Protein 7T26 (pdb70)

Structure (mmCIF, N/CA/C/O backbone):
data_7T26
#
_entry.id   7T26
#
_cell.length_a   43.845
_cell.length_b   43.845
_cell.length_c   154.150
_cell.angle_alpha   90.000
_cell.angle_beta   90.000
_cell.angle_gamma   90.000
#
_symmetry.space_group_name_H-M   'P 41 21 2'
#
loop_
_entity.id
_entity.type
_entity.pdbx_description
1 polymer Acb1
2 water water
#
loop_
_atom_site.group_PDB
_atom_site.id
_atom_site.type_symbol
_atom_site.label_atom_id
_atom_site.label_alt_id
_atom_site.label_comp_id
_atom_site.label_asym_id
_atom_site.label_entity_id
_atom_site.label_seq_id
_atom_site.pdbx_PDB_ins_code
_atom_site.Cartn_x
_atom_site.Cartn_y
_atom_site.Cartn_z
_atom_site.occupancy
_atom_site.B_iso_or_equiv
_atom_site.auth_seq_id
_atom_site.auth_com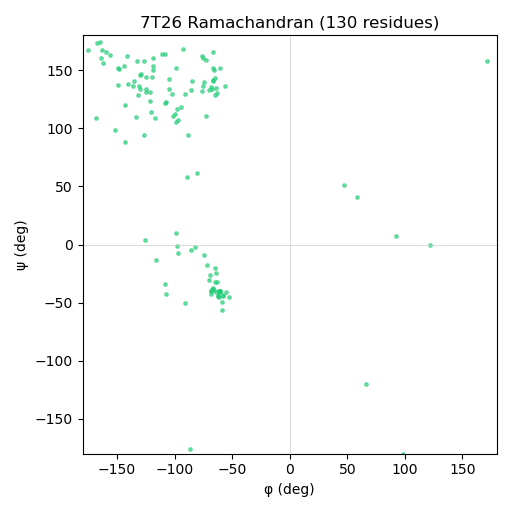p_id
_atom_site.auth_asym_id
_atom_site.auth_atom_id
_atom_site.pdbx_PDB_model_num
ATOM 1 N N . SER A 1 1 ? -8.75581 -19.02267 18.53904 1.000 53.33609 1 SER A N 1
ATOM 2 C CA . SER A 1 1 ? -9.26517 -19.83317 17.43845 1.000 48.45959 1 SER A CA 1
ATOM 3 C C . SER A 1 1 ? -8.06388 -20.44665 16.67582 1.000 33.49121 1 SER A C 1
ATOM 4 O O . SER A 1 1 ? -6.99527 -20.65015 17.22323 1.000 32.16598 1 SER A O 1
ATOM 7 N N . GLY A 1 2 ? -8.36909 -20.74169 15.39887 1.000 31.78213 2 GLY A N 1
ATOM 8 C CA . GLY A 1 2 ? -7.26306 -21.16179 14.55195 1.000 20.19116 2 GLY A CA 1
ATOM 9 C C . GLY A 1 2 ? -6.54530 -20.00015 13.91995 1.000 16.33002 2 GLY A C 1
ATOM 10 O O . GLY A 1 2 ? -6.84388 -18.81785 14.16652 1.000 17.47008 2 GLY A O 1
ATOM 14 N N . LEU A 1 3 ? -5.57358 -20.34461 13.06770 1.000 14.57124 3 LEU A N 1
ATOM 15 C CA . LEU A 1 3 ? -4.75037 -19.39034 12.34390 1.000 13.62378 3 LEU A CA 1
ATOM 16 C C . LEU A 1 3 ? -4.83347 -19.67984 10.86407 1.000 12.15056 3 LEU A C 1
ATOM 17 O O . LEU A 1 3 ? -4.66166 -20.82758 10.45220 1.000 12.95645 3 LEU A O 1
ATOM 33 N N . TYR A 1 4 ? -5.07994 -18.63693 10.09005 1.000 12.82152 4 TYR A N 1
ATOM 34 C CA . TYR A 1 4 ? -5.06528 -18.69331 8.63931 1.000 11.93444 4 TYR A CA 1
ATOM 35 C C . TYR A 1 4 ? -4.03387 -17.68085 8.13199 1.000 11.23131 4 TYR A C 1
ATOM 36 O O . TYR A 1 4 ? -4.02292 -16.51078 8.55799 1.000 12.76793 4 TYR A O 1
ATOM 54 N N . VAL A 1 5 ? -3.15437 -18.11464 7.23183 1.000 11.26370 5 VAL A N 1
ATOM 55 C CA . VAL A 1 5 ? -2.20822 -17.22379 6.57088 1.000 10.84288 5 VAL A CA 1
ATOM 56 C C . VAL A 1 5 ? -2.28953 -17.50276 5.09839 1.000 11.04656 5 VAL A C 1
ATOM 57 O O . VAL A 1 5 ? -2.26236 -18.66735 4.69014 1.000 11.27138 5 VAL A O 1
ATOM 70 N N . ALA A 1 6 ? -2.31675 -16.43694 4.31101 1.000 11.28434 6 ALA A N 1
ATOM 71 C CA . ALA A 1 6 ? -2.24684 -16.55607 2.86988 1.000 11.91841 6 ALA A CA 1
ATOM 72 C C . ALA A 1 6 ? -1.40006 -15.43708 2.27467 1.000 11.23600 6 ALA A C 1
ATOM 73 O O . ALA A 1 6 ? -1.16097 -14.39579 2.88636 1.000 12.80760 6 ALA A O 1
ATOM 80 N N . ALA A 1 7 ? -0.97591 -15.65996 1.04157 1.000 12.28751 7 ALA A N 1
ATOM 81 C CA . ALA A 1 7 ? -0.27017 -14.65844 0.27227 1.000 13.40821 7 ALA A CA 1
ATOM 82 C C . ALA A 1 7 ? -1.22006 -14.07900 -0.76758 1.000 12.00254 7 ALA A C 1
ATOM 83 O O . ALA A 1 7 ? -2.02464 -14.81745 -1.35350 1.000 12.43578 7 ALA A O 1
ATOM 90 N N . LYS A 1 8 ? -1.07392 -12.76601 -0.98688 1.000 12.42702 8 LYS A N 1
ATOM 91 C CA . LYS A 1 8 ? -1.70350 -12.01937 -2.06401 1.000 12.34156 8 LYS A CA 1
ATOM 92 C C . LYS A 1 8 ? -0.65111 -11.57149 -3.06155 1.000 12.54123 8 LYS A C 1
ATOM 93 O O . LYS A 1 8 ? 0.55429 -11.54788 -2.75201 1.000 13.52587 8 LYS A O 1
ATOM 112 N N . PHE A 1 9 ? -1.12541 -11.18458 -4.25107 1.000 12.65202 9 PHE A N 1
ATOM 113 C CA . PHE A 1 9 ? -0.25109 -11.04473 -5.40022 1.000 13.36817 9 PHE A CA 1
ATOM 114 C C . PHE A 1 9 ? -0.19672 -9.62124 -5.95905 1.000 13.62981 9 PHE A C 1
ATOM 115 O O . PHE A 1 9 ? -1.07206 -8.77755 -5.71089 1.000 14.01279 9 PHE A O 1
ATOM 132 N N . SER A 1 10 ? 0.86899 -9.36556 -6.71768 1.000 14.01151 10 SER A N 1
ATOM 133 C CA . SER A 1 10 ? 1.03782 -8.07957 -7.38730 1.000 14.48212 10 SER A CA 1
ATOM 134 C C . SER A 1 10 ? -0.02746 -7.90403 -8.47107 1.000 14.16231 10 SER A C 1
ATOM 135 O O . SER A 1 10 ? -0.67944 -8.85648 -8.91986 1.000 14.05665 10 SER A O 1
ATOM 143 N N . GLU A 1 11 ? -0.16412 -6.65845 -8.93277 1.000 14.78021 11 GLU A N 1
ATOM 144 C CA . GLU A 1 11 ? -1.15621 -6.34585 -9.95999 1.000 15.51346 11 GLU A CA 1
ATOM 145 C C . GLU A 1 11 ? -0.87569 -7.12028 -11.23453 1.000 15.48021 11 GLU A C 1
ATOM 146 O O . GLU A 1 11 ? -1.80463 -7.63576 -11.86659 1.000 15.22079 11 GLU A O 1
ATOM 158 N N . SER A 1 12 ? 0.40024 -7.24916 -11.61812 1.000 15.86715 12 SER A N 1
ATOM 159 C CA A SER A 1 12 ? 0.70898 -8.00544 -12.83111 0.605 16.66989 12 SER A CA 1
ATOM 160 C CA B SER A 1 12 ? 0.70560 -8.00659 -12.82910 0.395 16.92302 12 SER A CA 1
ATOM 161 C C . SER A 1 12 ? 0.37217 -9.48693 -12.66541 1.000 15.36515 12 SER A C 1
ATOM 162 O O . SER A 1 12 ? -0.12277 -10.12633 -13.60330 1.000 15.21820 12 SER A O 1
ATOM 175 N N . THR A 1 13 ? 0.63835 -10.06281 -11.50134 1.000 13.83788 13 THR A N 1
ATOM 176 C CA . THR A 1 13 ? 0.24224 -11.45556 -11.28651 1.000 13.48659 13 THR A CA 1
ATOM 177 C C . THR A 1 13 ? -1.28067 -11.63563 -11.36157 1.000 13.35100 13 THR A C 1
ATOM 178 O O . THR A 1 13 ? -1.76959 -12.59702 -11.96830 1.000 13.03185 13 THR A O 1
ATOM 189 N N . LEU A 1 14 ? -2.04468 -10.74140 -10.72424 1.000 12.98865 14 LEU A N 1
ATOM 190 C CA . LEU A 1 14 ? -3.50016 -10.83994 -10.76774 1.000 12.76625 14 LEU A CA 1
ATOM 191 C C . LEU A 1 14 ? -4.01454 -10.72640 -12.19704 1.000 12.41905 14 LEU A C 1
ATOM 192 O O . LEU A 1 14 ? -4.95790 -11.43826 -12.57386 1.000 13.17942 14 LEU A O 1
ATOM 208 N N . ASP A 1 15 ? -3.43308 -9.81112 -12.97891 1.000 14.18556 15 ASP A N 1
ATOM 209 C CA . ASP A 1 15 ? -3.83530 -9.70484 -14.36502 1.000 14.60469 15 ASP A CA 1
ATOM 210 C C . ASP A 1 15 ? -3.63462 -11.04769 -15.08942 1.000 14.65861 15 ASP A C 1
ATOM 211 O O . ASP A 1 15 ? -4.51354 -11.49363 -15.84387 1.000 15.29137 15 ASP A O 1
ATOM 220 N N . ALA A 1 16 ? -2.48823 -11.72907 -14.85469 1.000 13.85889 16 ALA A N 1
ATOM 221 C CA . ALA A 1 16 ? -2.20939 -13.00903 -15.51421 1.000 14.37097 16 ALA A CA 1
ATOM 222 C C . ALA A 1 16 ? -3.15300 -14.11848 -15.05187 1.000 14.88377 16 ALA A C 1
ATOM 223 O O . ALA A 1 16 ? -3.57536 -14.95935 -15.85074 1.000 14.53116 16 ALA A O 1
ATOM 230 N N . LEU A 1 17 ? -3.49296 -14.13878 -13.76902 1.000 13.50540 17 LEU A N 1
ATOM 231 C CA . LEU A 1 17 ? -4.43393 -15.15066 -13.28501 1.000 13.01731 17 LEU A CA 1
ATOM 232 C C . LEU A 1 17 ? -5.85252 -14.95150 -13.82017 1.000 12.44793 17 LEU A C 1
ATOM 233 O O . LEU A 1 17 ? -6.52677 -15.93781 -14.19413 1.000 13.07032 17 LEU A O 1
ATOM 249 N N . GLU A 1 18 ? -6.31299 -13.69461 -13.90284 1.000 13.43998 18 GLU A N 1
ATOM 250 C CA . GLU A 1 18 ? -7.63520 -13.41567 -14.47363 1.000 13.61087 18 GLU A CA 1
ATOM 251 C C . GLU A 1 18 ? -7.67486 -13.74389 -15.95380 1.000 14.30507 18 GLU A C 1
ATOM 252 O O . GLU A 1 18 ? -8.70379 -14.19478 -16.46551 1.000 14.88826 18 GLU A O 1
ATOM 264 N N . GLU A 1 19 ? -6.58070 -13.48159 -16.65933 1.000 14.11357 19 GLU A N 1
ATOM 265 C CA . GLU A 1 19 ? -6.49978 -13.88758 -18.05521 1.000 14.68867 19 GLU A CA 1
ATOM 266 C C . GLU A 1 19 ? -6.62849 -15.40479 -18.20882 1.000 14.99350 19 GLU A C 1
ATOM 267 O O . GLU A 1 19 ? -7.31425 -15.89682 -19.11935 1.000 15.84486 19 GLU A O 1
ATOM 279 N N . LEU A 1 20 ? -6.00939 -16.16006 -17.29738 1.000 14.67882 20 LEU A N 1
ATOM 280 C CA . LEU A 1 20 ? -6.13530 -17.62351 -17.32613 1.000 15.50351 20 LEU A CA 1
ATOM 281 C C . LEU A 1 20 ? -7.59095 -18.05588 -17.11314 1.000 14.23648 20 LEU A C 1
ATOM 282 O O . LEU A 1 20 ? -8.13387 -18.89042 -17.85661 1.000 15.38992 20 LEU A O 1
ATOM 298 N N . GLN A 1 21 ? -8.26957 -17.44009 -16.14035 1.000 13.38049 21 GLN A N 1
ATOM 299 C CA . GLN A 1 21 ? -9.67662 -17.75152 -15.89873 1.000 14.44166 21 GLN A CA 1
ATOM 300 C C . GLN A 1 21 ? -10.55711 -17.43190 -17.10786 1.000 14.09898 21 GLN A C 1
ATOM 301 O O . GLN A 1 21 ? -11.44634 -18.22023 -17.46457 1.000 15.87523 21 GLN A O 1
ATOM 315 N N . ARG A 1 22 ? -10.35103 -16.25055 -17.71953 1.000 14.62640 22 ARG A N 1
ATOM 316 C CA . ARG A 1 22 ? -11.19053 -15.83578 -18.84689 1.000 16.06738 22 ARG A CA 1
ATOM 317 C C . ARG A 1 22 ? -10.91757 -16.71130 -20.05487 1.000 15.65562 22 ARG A C 1
ATOM 318 O O . ARG A 1 22 ? -11.84614 -17.15464 -20.73889 1.000 17.17751 22 ARG A O 1
ATOM 339 N N . SER A 1 23 ? -9.64367 -17.00016 -20.30241 1.000 16.67827 23 SER A N 1
ATOM 340 C CA . SER A 1 23 ? -9.26330 -17.73149 -21.49833 1.000 18.47210 23 SER A CA 1
ATOM 341 C C . SER A 1 23 ? -9.71877 -19.17772 -21.43245 1.000 18.21903 23 SER A C 1
ATOM 342 O O . SER A 1 23 ? -10.06779 -19.75229 -22.47020 1.000 20.96823 23 SER A O 1
ATOM 350 N N . LEU A 1 24 ? -9.80100 -19.76198 -20.23020 1.000 18.04843 24 LEU A N 1
ATOM 351 C CA . LEU A 1 24 ? -10.34155 -21.10536 -20.05023 1.000 18.58953 24 LEU A CA 1
ATOM 352 C C . LEU A 1 24 ? -11.86673 -21.13017 -19.89525 1.000 18.11104 24 LEU A C 1
ATOM 353 O O . LEU A 1 24 ? -12.45249 -22.20795 -19.82696 1.000 21.06771 24 LEU A O 1
ATOM 369 N N . LYS A 1 25 ?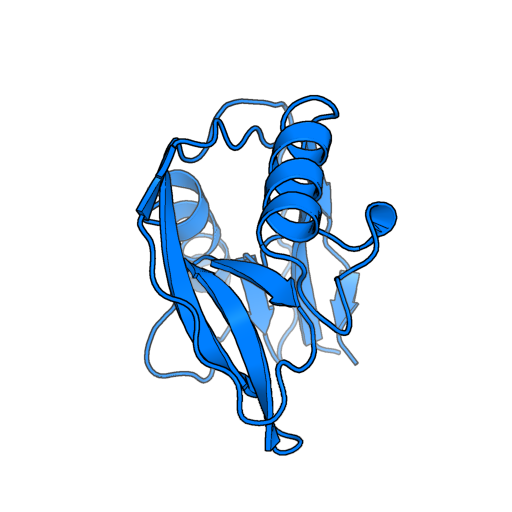 -12.52330 -19.97850 -19.83580 1.000 17.04248 25 LYS A N 1
ATOM 370 C CA . LYS A 1 25 ? -13.98855 -19.90488 -19.72403 1.000 18.74651 25 LYS A CA 1
ATOM 371 C C . LYS A 1 25 ? -14.49000 -20.62031 -18.47491 1.000 17.72378 25 LYS A C 1
ATOM 372 O O . LYS A 1 25 ? -15.51922 -21.29871 -18.49338 1.000 19.57833 25 LYS A O 1
ATOM 391 N N . LEU A 1 26 ? -13.78055 -20.44839 -17.38260 1.000 16.47270 26 LEU A N 1
ATOM 392 C CA . LEU A 1 26 ? -14.12016 -21.19695 -16.18943 1.000 16.27934 26 LEU A CA 1
ATOM 393 C C . LEU A 1 26 ? -15.46514 -20.74453 -15.62788 1.000 15.48057 26 LEU A C 1
ATOM 394 O O . LEU A 1 26 ? -15.70724 -19.52537 -15.46779 1.000 17.19662 26 LEU A O 1
ATOM 410 N N . PRO A 1 27 ? -16.34576 -21.67451 -15.26708 1.000 16.09084 27 PRO A N 1
ATOM 411 C CA . PRO A 1 27 ? -17.52352 -21.29288 -14.48846 1.000 17.70512 27 PRO A CA 1
ATOM 412 C C . PRO A 1 27 ? -17.09516 -20.97496 -13.06572 1.000 14.90718 27 PRO A C 1
ATOM 413 O O . PRO A 1 27 ? -16.02233 -21.38992 -12.59440 1.000 14.63433 27 PRO A O 1
ATOM 424 N N . ASN A 1 28 ? -17.93921 -20.20858 -12.38411 1.000 15.10678 28 ASN A N 1
ATOM 425 C CA . ASN A 1 28 ? -17.72301 -19.84693 -10.99081 1.000 14.81217 28 ASN A CA 1
ATOM 426 C C . ASN A 1 28 ? -16.29251 -19.37125 -10.72218 1.000 13.44904 28 ASN A C 1
ATOM 427 O O . ASN A 1 28 ? -15.63499 -19.83220 -9.77938 1.000 13.74298 28 ASN A O 1
ATOM 438 N N . PRO A 1 29 ? -15.78061 -18.41561 -11.51025 1.000 13.12394 29 PRO A N 1
ATOM 439 C CA . PRO A 1 29 ? -14.40207 -17.94546 -11.28429 1.000 13.58275 29 PRO A CA 1
ATOM 440 C C . PRO A 1 29 ? -14.25159 -17.24546 -9.93933 1.000 13.13305 29 PRO A C 1
ATOM 441 O O . PRO A 1 29 ? -15.13679 -16.49779 -9.52491 1.000 14.48023 29 PRO A O 1
ATOM 452 N N . VAL A 1 30 ? -13.09779 -17.44773 -9.29757 1.000 12.12177 30 VAL A N 1
ATOM 453 C CA . VAL A 1 30 ? -12.75797 -16.69512 -8.07976 1.000 12.23363 30 VAL A CA 1
ATOM 454 C C . VAL A 1 30 ? -12.60696 -15.20373 -8.42129 1.000 11.44252 30 VAL A C 1
ATOM 455 O O . VAL A 1 30 ? -11.84213 -14.84138 -9.33838 1.000 12.12613 30 VAL A O 1
ATOM 468 N N . PRO A 1 31 ? -13.27900 -14.29596 -7.70496 1.000 11.92744 31 PRO A N 1
ATOM 469 C CA . PRO A 1 31 ? -13.11188 -12.85421 -7.95309 1.000 13.25521 31 PRO A CA 1
ATOM 470 C C . PRO A 1 31 ? -11.67098 -12.37296 -7.73902 1.000 11.70555 31 PRO A C 1
ATOM 471 O O . PRO A 1 31 ? -10.91680 -12.91825 -6.92761 1.000 12.17974 31 PRO A O 1
ATOM 482 N N . ARG A 1 32 ? -11.30116 -11.30202 -8.46063 1.000 12.75338 32 ARG A N 1
ATOM 483 C CA . ARG A 1 32 ? -9.92658 -10.79007 -8.39099 1.000 12.17214 32 ARG A CA 1
ATOM 484 C C . ARG A 1 32 ? -9.45804 -10.52973 -6.95504 1.000 12.00835 32 ARG A C 1
ATOM 485 O O . ARG A 1 32 ? -8.33719 -10.91491 -6.57875 1.000 12.72191 32 ARG A O 1
ATOM 506 N N . ASP A 1 33 ? -10.31081 -9.89714 -6.14619 1.000 12.60915 33 ASP A N 1
ATOM 507 C CA . ASP A 1 33 ? -9.92624 -9.55931 -4.79388 1.000 13.71999 33 ASP A CA 1
ATOM 508 C C . ASP A 1 33 ? -9.68580 -10.78735 -3.94047 1.000 14.01374 33 ASP A C 1
ATOM 509 O O . ASP A 1 33 ? -9.06881 -10.65901 -2.89562 1.000 17.66356 33 ASP A O 1
ATOM 518 N N . LYS A 1 34 ? -10.21750 -11.94402 -4.33670 1.000 12.85877 34 LYS A N 1
ATOM 519 C CA . LYS A 1 34 ? -10.15137 -13.18473 -3.57274 1.000 12.80608 34 LYS A CA 1
ATOM 520 C C . LYS A 1 34 ? -9.04134 -14.14024 -3.98912 1.000 12.16086 34 LYS A C 1
ATOM 521 O O . LYS A 1 34 ? -8.81059 -15.13809 -3.30961 1.000 13.11943 34 LYS A O 1
ATOM 540 N N . LEU A 1 35 ? -8.32725 -13.87828 -5.07670 1.000 11.84170 35 LEU A N 1
ATOM 541 C CA . LEU A 1 35 ? -7.23658 -14.75978 -5.47041 1.000 11.48913 35 LEU A CA 1
ATOM 542 C C . LEU A 1 35 ? -6.12783 -14.75079 -4.42998 1.000 10.67644 35 LEU A C 1
ATOM 543 O O . LEU A 1 35 ? -5.69749 -13.68148 -3.97749 1.000 11.93607 35 LEU A O 1
ATOM 559 N N . HIS A 1 36 ? -5.62212 -15.93417 -4.07868 1.000 11.25452 36 HIS A N 1
ATOM 560 C CA . HIS A 1 36 ? -4.63749 -16.02815 -2.99164 1.000 10.81352 36 HIS A CA 1
ATOM 561 C C . HIS A 1 36 ? -4.00171 -17.41387 -3.00159 1.000 11.32294 36 HIS A C 1
ATOM 562 O O . HIS A 1 36 ? -4.46377 -18.30978 -3.72357 1.000 11.84895 36 HIS A O 1
ATOM 576 N N . THR A 1 37 ? -2.97444 -17.61016 -2.15612 1.000 11.39334 37 THR A N 1
ATOM 577 C CA A THR A 1 37 ? -2.43029 -18.94558 -1.90523 0.793 11.44357 37 THR A CA 1
ATOM 578 C CA B THR A 1 37 ? -2.43490 -18.94461 -1.89832 0.207 10.89606 37 THR A CA 1
ATOM 579 C C . THR A 1 37 ? -2.29757 -19.13899 -0.40568 1.000 11.24595 37 THR A C 1
ATOM 580 O O . THR A 1 37 ? -1.58646 -18.36858 0.26206 1.000 12.39433 37 THR A O 1
ATOM 599 N N . THR A 1 38 ? -2.94640 -20.18899 0.09415 1.000 11.48873 38 THR A N 1
ATOM 600 C CA . THR A 1 38 ? -2.86349 -20.52771 1.51287 1.000 11.70449 38 THR A CA 1
ATOM 601 C C . THR A 1 38 ? -1.45854 -21.02309 1.87674 1.000 11.89619 38 THR A C 1
ATOM 602 O O . THR A 1 38 ? -0.87771 -21.86033 1.17409 1.000 12.36223 38 THR A O 1
ATOM 613 N N . ILE A 1 39 ? -0.94312 -20.51793 3.00730 1.000 11.34612 39 ILE A N 1
ATOM 614 C CA . ILE A 1 39 ? 0.30997 -20.96028 3.61186 1.000 11.49263 39 ILE A CA 1
ATOM 615 C C . ILE A 1 39 ? 0.05226 -21.76103 4.87877 1.000 11.40870 39 ILE A C 1
ATOM 616 O O . ILE A 1 39 ? 0.72489 -22.77241 5.12734 1.000 12.41869 39 ILE A O 1
ATOM 632 N N . VAL A 1 40 ? -0.88091 -21.28602 5.71261 1.000 11.98932 40 VAL A N 1
ATOM 633 C CA . VAL A 1 40 ? -1.16590 -21.87739 7.00889 1.000 12.01275 40 VAL A CA 1
ATOM 634 C C . VAL A 1 40 ? -2.67566 -22.08776 7.11665 1.000 11.29838 40 VAL A C 1
ATOM 635 O O . VAL A 1 40 ? -3.45135 -21.16955 6.83491 1.000 12.26310 40 VAL A O 1
ATOM 648 N N . TYR A 1 41 ? -3.08838 -23.28950 7.57797 1.000 12.07605 41 TYR A N 1
ATOM 649 C CA . TYR A 1 41 ? -4.49858 -23.59729 7.86538 1.000 11.98311 41 TYR A CA 1
ATOM 650 C C . TYR A 1 41 ? -4.44293 -24.48378 9.09393 1.000 12.63661 41 TYR A C 1
ATOM 651 O O . TYR A 1 41 ? -4.33995 -25.70555 8.99112 1.000 13.47389 41 TYR A O 1
ATOM 669 N N . SER A 1 42 ? -4.44936 -23.84544 10.25407 1.000 13.10539 42 SER A N 1
ATOM 670 C CA . SER A 1 42 ? -4.11205 -24.49714 11.51827 1.000 13.74096 42 SER A CA 1
ATOM 671 C C . SER A 1 42 ? -5.26191 -24.30879 12.49675 1.000 12.70842 42 SER A C 1
ATOM 672 O O . SER A 1 42 ? -5.77218 -23.19602 12.66687 1.000 14.45246 42 SER A O 1
ATOM 680 N N . ARG A 1 43 ? -5.65327 -25.40099 13.16263 1.000 13.70334 43 ARG A N 1
ATOM 681 C CA . ARG A 1 43 ? -6.69354 -25.34653 14.18474 1.000 13.78968 43 ARG A CA 1
ATOM 682 C C . ARG A 1 43 ? -6.18297 -24.71589 15.47968 1.000 14.07280 43 ARG A C 1
ATOM 683 O O . ARG A 1 43 ? -7.00487 -24.42463 16.34492 1.000 16.13708 43 ARG A O 1
ATOM 704 N N . VAL A 1 44 ? -4.86423 -24.47564 15.59989 1.000 14.16236 44 VAL A N 1
ATOM 705 C CA . VAL A 1 44 ? -4.20186 -23.81476 16.72445 1.000 13.95693 44 VAL A CA 1
ATOM 706 C C . VAL A 1 44 ? -3.49650 -22.54279 16.24768 1.000 13.08669 44 VAL A C 1
ATOM 707 O O . VAL A 1 44 ? -3.04780 -22.45205 15.10875 1.000 14.09582 44 VAL A O 1
ATOM 720 N N . ASN A 1 45 ? -3.38301 -21.55788 17.13082 1.000 14.16386 45 ASN A N 1
ATOM 721 C CA . ASN A 1 45 ? -2.85144 -20.23533 16.77840 1.000 13.17045 45 ASN A CA 1
ATOM 722 C C . ASN A 1 45 ? -1.43121 -20.06799 17.31893 1.000 12.93403 45 ASN A C 1
ATOM 723 O O . ASN A 1 45 ? -1.17919 -20.37485 18.48939 1.000 14.41953 45 ASN A O 1
ATOM 734 N N . VAL A 1 46 ? -0.52615 -19.56177 16.48223 1.000 12.25049 46 VAL A N 1
ATOM 735 C CA . VAL A 1 46 ? 0.87439 -19.28178 16.82637 1.000 11.92004 46 VAL A CA 1
ATOM 736 C C . VAL A 1 46 ? 1.23711 -17.88091 16.34309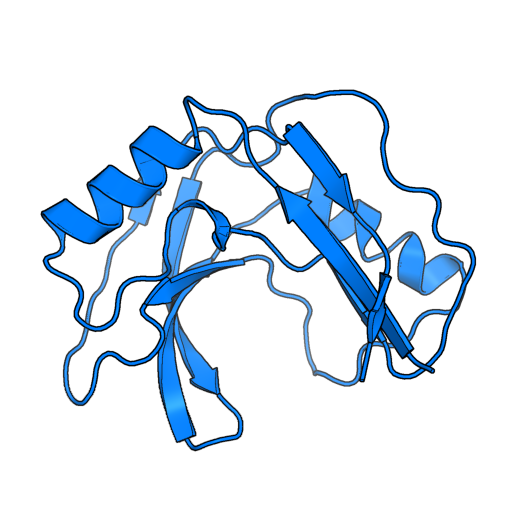 1.000 12.31883 46 VAL A C 1
ATOM 737 O O . VAL A 1 46 ? 0.56466 -17.34730 15.45050 1.000 12.75792 46 VAL A O 1
ATOM 750 N N . PRO A 1 47 ? 2.29216 -17.22621 16.91020 1.000 12.62797 47 PRO A N 1
ATOM 751 C CA . PRO A 1 47 ? 2.65927 -15.82959 16.54143 1.000 12.87568 47 PRO A CA 1
ATOM 752 C C . PRO A 1 47 ? 3.46652 -15.74076 15.24229 1.000 13.15158 47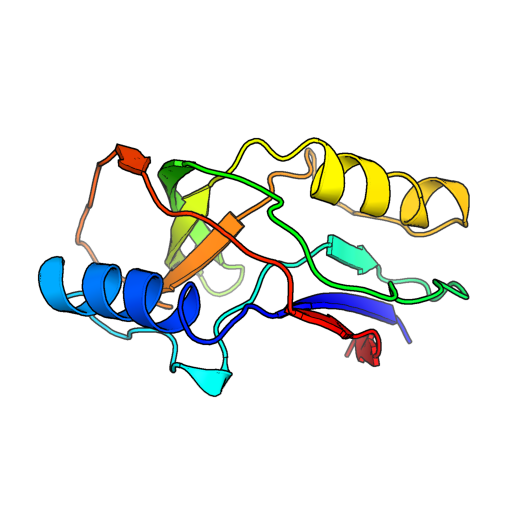 PRO A C 1
ATOM 753 O O . PRO A 1 47 ? 4.61539 -15.31777 15.19888 1.000 13.70913 47 PRO A O 1
ATOM 764 N N . TYR A 1 48 ? 2.84206 -16.18618 14.18120 1.000 12.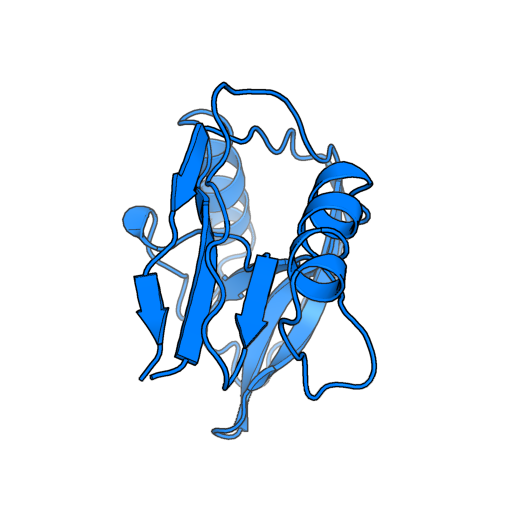42909 48 TYR A N 1
ATOM 765 C CA . TYR A 1 48 ? 3.43580 -16.11803 12.86272 1.000 11.30364 48 TYR A CA 1
ATOM 766 C C . TYR A 1 48 ? 3.64265 -14.64738 12.46947 1.000 11.63904 48 TYR A C 1
ATOM 767 O O . TYR A 1 48 ? 2.71031 -13.83771 12.54678 1.000 13.03325 48 TYR A O 1
ATOM 785 N N . LYS A 1 49 ? 4.85973 -14.29241 12.00827 1.000 12.10708 49 LYS A N 1
ATOM 786 C CA . LYS A 1 49 ? 5.19959 -12.91523 11.60410 1.000 11.77840 49 LYS A CA 1
ATOM 787 C C . LYS A 1 49 ? 5.11229 -12.81705 10.08437 1.000 11.69052 49 LYS A C 1
ATOM 788 O O . LYS A 1 49 ? 5.90420 -13.43700 9.37286 1.000 12.17475 49 LYS A O 1
ATOM 807 N N . VAL A 1 50 ? 4.12986 -12.05276 9.58895 1.000 13.22494 50 VAL A N 1
ATOM 808 C CA . VAL A 1 50 ? 3.90372 -11.93285 8.15738 1.000 13.80358 50 VAL A CA 1
ATOM 809 C C . VAL A 1 50 ? 5.07624 -11.24718 7.49680 1.000 13.80674 50 VAL A C 1
ATOM 810 O O . VAL A 1 50 ? 5.75090 -10.35157 8.07077 1.000 16.26580 50 VAL A O 1
ATOM 823 N N . ALA A 1 51 ? 5.27144 -11.62468 6.24597 1.000 14.95372 51 ALA A N 1
ATOM 824 C CA . ALA A 1 51 ? 6.44168 -11.24711 5.51769 1.000 20.92823 51 ALA A CA 1
ATOM 825 C C . ALA A 1 51 ? 6.35861 -9.82301 5.07229 1.000 37.13521 51 ALA A C 1
ATOM 826 O O . ALA A 1 51 ? 5.29047 -9.22225 4.92830 1.000 36.95653 51 ALA A O 1
ATOM 833 N N . SER A 1 52 ? 7.53404 -9.34773 4.73948 1.000 46.33588 52 SER A N 1
ATOM 834 C CA . SER A 1 52 ? 7.87735 -7.96680 4.51900 1.000 50.63112 52 SER A CA 1
ATOM 835 C C . SER A 1 52 ? 8.63423 -7.99458 3.21208 1.000 51.29055 52 SER A C 1
ATOM 836 O O . SER A 1 52 ? 9.52532 -8.82989 3.03565 1.000 55.06680 52 SER A O 1
ATOM 843 N N . GLY A 1 53 ? 8.22257 -7.15046 2.27818 1.000 43.29144 53 GLY A N 1
ATOM 844 C CA . GLY A 1 53 ? 8.80100 -7.14915 0.95083 1.000 30.73391 53 GLY A CA 1
ATOM 845 C C . GLY A 1 53 ? 7.96609 -7.91169 -0.05961 1.000 26.36627 53 GLY A C 1
ATOM 846 O O . GLY A 1 53 ? 6.90955 -8.48540 0.22198 1.000 27.41571 53 GLY A O 1
ATOM 850 N N . SER A 1 54 ? 8.49812 -7.91415 -1.27653 1.000 24.27475 54 SER A N 1
ATOM 851 C CA . SER A 1 54 ? 7.77716 -8.38009 -2.45469 1.000 21.97606 54 SER A CA 1
ATOM 852 C C . SER A 1 54 ? 8.79888 -8.96326 -3.41054 1.000 21.05918 54 SER A C 1
ATOM 853 O O . SER A 1 54 ? 9.86317 -8.36767 -3.61202 1.000 23.49620 54 SER A O 1
ATOM 861 N N . PHE A 1 55 ? 8.46947 -10.11003 -4.01072 1.000 20.58490 55 PHE A N 1
ATOM 862 C CA . PHE A 1 55 ? 9.38270 -10.81330 -4.91185 1.000 20.18753 55 PHE A CA 1
ATOM 863 C C . PHE A 1 55 ? 8.67099 -12.02939 -5.52390 1.000 17.68546 55 PHE A C 1
ATOM 864 O O . PHE A 1 55 ? 7.59062 -12.45126 -5.09489 1.000 17.16607 55 PHE A O 1
ATOM 881 N N . GLU A 1 56 ? 9.29986 -12.59437 -6.55024 1.000 18.39960 56 GLU A N 1
ATOM 882 C CA . GLU A 1 56 ? 8.73894 -13.75160 -7.23658 1.000 16.86886 56 GLU A CA 1
ATOM 883 C C . GLU A 1 56 ? 8.90316 -15.04744 -6.43474 1.000 17.24585 56 GLU A C 1
ATOM 884 O O . GLU A 1 56 ? 9.99130 -15.32007 -5.90368 1.000 18.51584 56 GLU A O 1
ATOM 896 N N . ILE A 1 57 ? 7.80820 -15.81548 -6.32031 1.000 16.06645 57 ILE A N 1
ATOM 897 C CA . ILE A 1 57 ? 7.76410 -17.04220 -5.52243 1.000 15.21615 57 ILE A CA 1
ATOM 898 C C . ILE A 1 57 ? 7.50996 -18.31228 -6.33732 1.000 16.36661 57 ILE A C 1
ATOM 899 O O . ILE A 1 57 ? 7.68028 -19.43265 -5.79259 1.000 16.64738 57 ILE A O 1
ATOM 915 N N . ALA A 1 58 ? 7.09068 -18.19144 -7.59369 1.000 15.13145 58 ALA A N 1
ATOM 916 C CA . ALA A 1 58 ? 6.90780 -19.34265 -8.47636 1.000 16.38955 58 ALA A CA 1
ATOM 917 C C . ALA A 1 58 ? 6.87053 -18.75286 -9.86561 1.000 16.55015 58 ALA A C 1
ATOM 918 O O . ALA A 1 58 ? 6.55454 -17.57109 -10.03187 1.000 16.04741 58 ALA A O 1
ATOM 925 N N . ASP A 1 59 ? 7.20000 -19.56893 -10.85568 1.000 17.02757 59 ASP A N 1
ATOM 926 C CA . ASP A 1 59 ? 7.12684 -19.11169 -12.24175 1.000 18.60659 59 ASP A CA 1
ATOM 927 C C . ASP A 1 59 ? 6.27527 -20.01327 -13.12688 1.000 17.54758 59 ASP A C 1
ATOM 928 O O . ASP A 1 59 ? 6.19697 -19.76222 -14.33323 1.000 17.90581 59 ASP A O 1
ATOM 937 N N . LYS A 1 60 ? 5.63666 -21.03378 -12.57613 1.000 16.57936 60 LYS A N 1
ATOM 938 C CA . LYS A 1 60 ? 4.79555 -21.93617 -13.34293 1.000 16.81372 60 LYS A CA 1
ATOM 939 C C . LYS A 1 60 ? 3.88316 -22.72482 -12.41743 1.000 16.51366 60 LYS A C 1
ATOM 940 O O . LYS A 1 60 ? 4.08561 -22.75115 -11.20722 1.000 17.22039 60 LYS A O 1
ATOM 959 N N . GLY A 1 61 ? 2.88458 -23.39966 -13.02078 1.000 16.24431 61 GLY A N 1
ATOM 960 C CA . GLY A 1 61 ? 2.06822 -24.33766 -12.25810 1.000 16.44770 61 GLY A CA 1
ATOM 961 C C . GLY A 1 61 ? 1.27874 -25.25034 -13.17131 1.000 16.50064 61 GLY A C 1
ATOM 962 O O . GLY A 1 61 ? 1.29177 -25.07628 -14.38477 1.000 17.31574 61 GLY A O 1
ATOM 966 N N . LYS A 1 62 ? 0.58714 -26.23577 -12.58320 1.000 15.17786 62 LYS A N 1
ATOM 967 C CA . LYS A 1 62 ? -0.23299 -27.19284 -13.31869 1.000 16.46146 62 LYS A CA 1
ATOM 968 C C . LYS A 1 62 ? -1.66439 -27.19489 -12.79300 1.000 14.04828 62 LYS A C 1
ATOM 969 O O . LYS A 1 62 ? -1.87819 -27.07649 -11.59873 1.000 15.81953 62 LYS A O 1
ATOM 988 N N . LEU A 1 63 ? -2.64195 -27.36966 -13.68219 1.000 14.36154 63 LEU A N 1
ATOM 989 C CA . LEU A 1 63 ? -4.02508 -27.48502 -13.24645 1.000 14.59814 63 LEU A CA 1
ATOM 990 C C . LEU A 1 63 ? -4.32855 -28.84457 -12.61738 1.000 15.43896 63 LEU A C 1
ATOM 991 O O . LEU A 1 63 ? -3.92921 -29.90150 -13.12257 1.000 17.63415 63 LEU A O 1
ATOM 1007 N N . THR A 1 64 ? -5.04781 -28.80639 -11.50902 1.000 15.28684 64 THR A N 1
ATOM 1008 C CA . THR A 1 64 ? -5.52123 -30.00187 -10.83107 1.000 16.23840 64 THR A CA 1
ATOM 1009 C C . THR A 1 64 ? -6.86267 -29.66639 -10.17075 1.000 14.10542 64 THR A C 1
ATOM 1010 O O . THR A 1 64 ? -7.07870 -28.53981 -9.71074 1.000 14.00638 64 THR A O 1
ATOM 1021 N N . VAL A 1 65 ? -7.73531 -30.67927 -10.03169 1.000 16.54173 65 VAL A N 1
ATOM 1022 C CA . VAL A 1 65 ? -8.97451 -30.53261 -9.26157 1.000 15.58982 65 VAL A CA 1
ATOM 1023 C C . VAL A 1 65 ? -8.69852 -30.94616 -7.82617 1.000 15.40272 65 VAL A C 1
ATOM 1024 O O . VAL A 1 65 ? -8.12316 -32.01383 -7.58418 1.000 16.68519 65 VAL A O 1
ATOM 1037 N N . PHE A 1 66 ? -9.09136 -30.08922 -6.88846 1.000 16.88581 66 PHE A N 1
ATOM 1038 C CA . PHE A 1 66 ? -9.04855 -30.36309 -5.45486 1.000 17.34659 66 PHE A CA 1
ATOM 1039 C C . PHE A 1 66 ? -10.50721 -30.32998 -5.00734 1.000 17.42133 66 PHE A C 1
ATOM 1040 O O . PHE A 1 66 ? -11.13222 -29.26044 -4.97871 1.000 22.83640 66 PHE A O 1
ATOM 1057 N N . GLU A 1 67 ? -11.06949 -31.48190 -4.66964 1.000 17.13845 67 GLU A N 1
ATOM 1058 C CA . GLU A 1 67 ? -12.42935 -31.50797 -4.14925 1.000 17.19219 67 GLU A CA 1
ATOM 1059 C C . GLU A 1 67 ? -12.47121 -30.82173 -2.80950 1.000 17.70333 67 GLU A C 1
ATOM 1060 O O . GLU A 1 67 ? -11.54686 -30.95478 -2.00417 1.000 20.42754 67 GLU A O 1
ATOM 1072 N N . THR A 1 68 ? -13.54472 -30.07816 -2.57842 1.000 18.15195 68 THR A N 1
ATOM 1073 C CA . THR A 1 68 ? -13.73057 -29.41679 -1.30443 1.000 18.82924 68 THR A CA 1
ATOM 1074 C C . THR A 1 68 ? -14.55207 -30.30960 -0.38752 1.000 16.99848 68 THR A C 1
ATOM 1075 O O . THR A 1 68 ? -15.19903 -31.28270 -0.79098 1.000 16.55461 68 THR A O 1
ATOM 1086 N N . GLN A 1 69 ? -14.57605 -29.91666 0.88209 1.000 21.08719 69 GLN A N 1
ATOM 1087 C CA . GLN A 1 69 ? -15.32566 -30.67463 1.86217 1.000 21.90743 69 GLN A CA 1
ATOM 1088 C C . GLN A 1 69 ? -16.82376 -30.69111 1.61039 1.000 19.45004 69 GLN A C 1
ATOM 1089 O O . GLN A 1 69 ? -17.49883 -31.61252 2.08316 1.000 21.00259 69 GLN A O 1
ATOM 1103 N N . SER A 1 70 ? -17.36384 -29.69709 0.90373 1.000 18.71039 70 SER A N 1
ATOM 1104 C CA . SER A 1 70 ? -18.76684 -29.70609 0.52418 1.000 19.36066 70 SER A CA 1
ATOM 1105 C C . SER A 1 70 ? -19.03160 -30.54677 -0.71866 1.000 18.74116 70 SER A C 1
ATOM 1106 O O . SER A 1 70 ? -20.19162 -30.66610 -1.15125 1.000 20.82961 70 SER A O 1
ATOM 1114 N N . GLY A 1 71 ? -17.99294 -31.11159 -1.31926 1.000 16.92399 71 GLY A N 1
ATOM 1115 C CA . GLY A 1 71 ? -18.14275 -31.90461 -2.50944 1.000 17.40790 71 GLY A CA 1
ATOM 1116 C C . GLY A 1 71 ? -17.99755 -31.14180 -3.81246 1.000 15.95614 71 GLY A C 1
ATOM 1117 O O . GLY A 1 71 ? -18.31421 -31.70048 -4.85455 1.000 20.85540 71 GLY A O 1
ATOM 1121 N N . ASN A 1 72 ? -17.60898 -29.86400 -3.77224 1.000 16.58027 72 ASN A N 1
ATOM 1122 C CA . ASN A 1 72 ? -17.36478 -29.10606 -4.99907 1.000 17.33180 72 ASN A CA 1
ATOM 1123 C C . ASN A 1 72 ? -16.05272 -29.53026 -5.65744 1.000 15.39816 72 ASN A C 1
ATOM 1124 O O . ASN A 1 72 ? -15.02123 -29.69736 -5.00474 1.000 18.56740 72 ASN A O 1
ATOM 1135 N N . ARG A 1 73 ? -16.05839 -29.61878 -6.97655 1.000 13.12184 73 ARG A N 1
ATOM 1136 C CA . ARG A 1 73 ? -14.82689 -29.81932 -7.74595 1.000 12.96379 73 ARG A CA 1
ATOM 1137 C C . ARG A 1 73 ? -14.23044 -28.44168 -8.04742 1.000 12.70462 73 ARG A C 1
ATOM 1138 O O . ARG A 1 73 ? -14.55933 -27.79986 -9.03897 1.000 15.25242 73 ARG A O 1
ATOM 1159 N N . ALA A 1 74 ? -13.31097 -27.99296 -7.19824 1.000 13.96073 74 ALA A N 1
ATOM 1160 C CA . ALA A 1 74 ? -12.59772 -26.73704 -7.41552 1.000 14.70877 74 ALA A CA 1
ATOM 1161 C C . ALA A 1 74 ? -11.39734 -26.98112 -8.31887 1.000 13.97420 74 ALA A C 1
ATOM 1162 O O . ALA A 1 74 ? -10.69335 -27.99088 -8.19037 1.000 16.81928 74 ALA A O 1
ATOM 1169 N N . LEU A 1 75 ? -11.13752 -26.03761 -9.22605 1.000 12.82593 75 LEU A N 1
ATOM 1170 C CA . LEU A 1 75 ? -9.96800 -26.12000 -10.08495 1.000 13.15595 75 LEU A CA 1
ATOM 1171 C C . LEU A 1 75 ? -8.88402 -25.17328 -9.57516 1.000 11.57309 75 LEU A C 1
ATOM 1172 O O . LEU A 1 75 ? -9.16103 -23.99234 -9.33530 1.000 12.40339 75 LEU A O 1
ATOM 1188 N N . VAL A 1 76 ? -7.64993 -25.70177 -9.41204 1.000 12.97906 76 VAL A N 1
ATOM 1189 C CA . VAL A 1 76 ? -6.52346 -24.94942 -8.86244 1.000 11.51291 76 VAL A CA 1
ATOM 1190 C C . VAL A 1 76 ? -5.31104 -25.00735 -9.79642 1.000 11.90358 76 VAL A C 1
ATOM 1191 O O . VAL A 1 76 ? -5.13603 -25.94198 -10.57401 1.000 13.17588 76 VAL A O 1
ATOM 1204 N N . LEU A 1 77 ? -4.42793 -24.00655 -9.63740 1.000 12.28948 77 LEU A N 1
ATOM 1205 C CA . LEU A 1 77 ? -3.09706 -23.96897 -10.23134 1.000 12.73852 77 LEU A CA 1
ATOM 1206 C C . LEU A 1 77 ? -2.11249 -24.41169 -9.14485 1.000 12.41288 77 LEU A C 1
ATOM 1207 O O . LEU A 1 77 ? -1.83581 -23.65245 -8.21422 1.000 13.06351 77 LEU A O 1
ATOM 1223 N N . GLU A 1 78 ? -1.59309 -25.63873 -9.24254 1.000 13.07868 78 GLU A N 1
ATOM 1224 C CA . GLU A 1 78 ? -0.65759 -26.20071 -8.26823 1.000 13.12796 78 GLU A CA 1
ATOM 1225 C C . GLU A 1 78 ? 0.77536 -25.79014 -8.61180 1.000 14.32468 78 GLU A C 1
ATOM 1226 O O . GLU A 1 78 ? 1.18945 -25.89213 -9.76170 1.000 17.82500 78 GLU A O 1
ATOM 1238 N N . MET A 1 79 ? 1.52990 -25.32786 -7.62478 1.000 14.79000 79 MET A N 1
ATOM 1239 C CA . MET A 1 79 ? 2.88381 -24.83455 -7.76948 1.000 16.03483 79 MET A CA 1
ATOM 1240 C C . MET A 1 79 ? 3.88357 -25.64311 -6.95723 1.000 16.62654 79 MET A C 1
ATOM 1241 O O . MET A 1 79 ? 3.54702 -26.18661 -5.90057 1.000 18.64572 79 MET A O 1
ATOM 1255 N N . ASP A 1 80 ? 5.14135 -25.63584 -7.41919 1.000 15.80555 80 ASP A N 1
ATOM 1256 C CA . ASP A 1 80 ? 6.30912 -25.98830 -6.61000 1.000 18.29710 80 ASP A CA 1
ATOM 1257 C C . ASP A 1 80 ? 6.98202 -24.67991 -6.20096 1.000 17.95502 80 ASP A C 1
ATOM 1258 O O . ASP A 1 80 ? 7.55409 -23.97916 -7.02407 1.000 24.26412 80 ASP A O 1
ATOM 1267 N N . SER A 1 81 ? 6.93333 -24.33052 -4.94127 1.000 15.77123 81 SER A N 1
ATOM 1268 C CA . SER A 1 81 ? 7.48174 -23.04856 -4.49643 1.000 16.12519 81 SER A CA 1
ATOM 1269 C C . SER A 1 81 ? 8.32422 -23.27434 -3.24973 1.000 14.87220 81 SER A C 1
ATOM 1270 O O . SER A 1 81 ? 7.77061 -23.54284 -2.18331 1.000 15.44435 81 SER A O 1
ATOM 1278 N N . ASP A 1 82 ? 9.65205 -23.14130 -3.38122 1.000 15.76200 82 ASP A N 1
ATOM 1279 C CA . ASP A 1 82 ? 10.52695 -23.21807 -2.21889 1.000 17.34647 82 ASP A CA 1
ATOM 1280 C C . ASP A 1 82 ? 10.11687 -22.20412 -1.16262 1.000 14.89329 82 ASP A C 1
ATOM 1281 O O . ASP A 1 82 ? 10.11392 -22.52000 0.03456 1.000 15.00350 82 ASP A O 1
ATOM 1290 N N . TYR A 1 83 ? 9.75154 -20.98504 -1.58914 1.000 14.30699 83 TYR A N 1
ATOM 1291 C CA . TYR A 1 83 ? 9.32507 -19.95275 -0.64794 1.000 13.56650 83 TYR A CA 1
ATOM 1292 C C . TYR A 1 83 ? 8.11071 -20.40948 0.16053 1.000 13.21754 83 TYR A C 1
ATOM 1293 O O . TYR A 1 83 ? 8.12992 -20.38645 1.40094 1.000 13.04216 83 TYR A O 1
ATOM 1311 N N . LEU A 1 84 ? 7.01523 -20.80129 -0.51747 1.000 13.04730 84 LEU A N 1
ATOM 1312 C CA . LEU A 1 84 ? 5.79385 -21.13668 0.23090 1.000 12.65139 84 LEU A CA 1
ATOM 1313 C C . LEU A 1 84 ? 6.01099 -22.34877 1.12029 1.000 12.95745 84 LEU A C 1
ATOM 1314 O O . LEU A 1 84 ? 5.51925 -22.38587 2.24202 1.000 13.38622 84 LEU A O 1
ATOM 1330 N N . SER A 1 85 ? 6.72713 -23.36817 0.62627 1.000 13.63573 85 SER A N 1
ATOM 1331 C CA . SER A 1 85 ? 7.02292 -24.52870 1.46105 1.000 13.86713 85 SER A CA 1
ATOM 1332 C C . SER A 1 85 ? 7.84419 -24.14912 2.68728 1.000 14.21836 85 SER A C 1
ATOM 1333 O O . SER A 1 85 ? 7.60333 -24.67112 3.78136 1.000 14.11643 85 SER A O 1
ATOM 1341 N N . ALA A 1 86 ? 8.81282 -23.24644 2.52013 1.000 13.85581 86 ALA A N 1
ATOM 1342 C CA . ALA A 1 86 ? 9.60801 -22.76972 3.64777 1.000 13.45458 86 ALA A CA 1
ATOM 1343 C C . ALA A 1 86 ? 8.75489 -21.97737 4.63132 1.000 12.37306 86 ALA A C 1
ATOM 1344 O O . ALA A 1 86 ? 8.96063 -22.08579 5.84047 1.000 13.15860 86 ALA A O 1
ATOM 1351 N N . ARG A 1 87 ? 7.81116 -21.14686 4.15991 1.000 12.10885 87 ARG A N 1
ATOM 1352 C CA . ARG A 1 87 ? 6.94664 -20.39650 5.07657 1.000 12.71750 87 ARG A CA 1
ATOM 1353 C C . ARG A 1 87 ? 5.99825 -21.34797 5.82947 1.000 11.42874 87 ARG A C 1
ATOM 1354 O O . ARG A 1 87 ? 5.71382 -21.15135 7.00793 1.000 12.19822 87 ARG A O 1
ATOM 1375 N N . HIS A 1 88 ? 5.45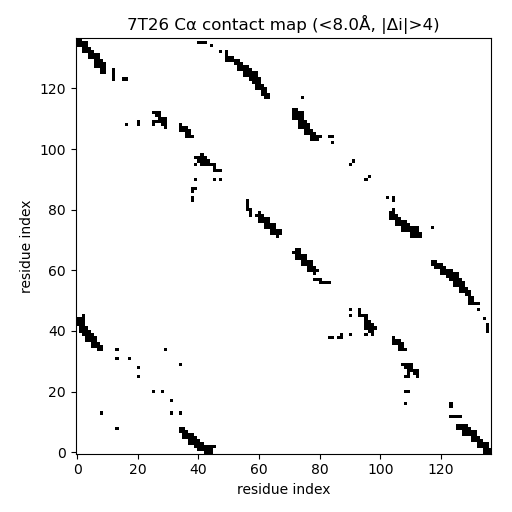619 -22.36369 5.14943 1.000 11.76721 88 HIS A N 1
ATOM 1376 C CA . HIS A 1 88 ? 4.64751 -23.38448 5.82363 1.000 12.34982 88 HIS A CA 1
ATOM 1377 C C . HIS A 1 88 ? 5.46053 -24.10763 6.87925 1.000 12.74950 88 HIS A C 1
ATOM 1378 O O . HIS A 1 88 ? 4.94060 -24.39637 7.96586 1.000 12.50233 88 HIS A O 1
ATOM 1392 N N . SER A 1 89 ? 6.73976 -24.40463 6.57742 1.000 12.47459 89 SER A N 1
ATOM 1393 C CA A SER A 1 89 ? 7.61404 -25.08145 7.54499 0.614 12.34189 89 SER A CA 1
ATOM 1394 C CA B SER A 1 89 ? 7.64671 -25.06967 7.52183 0.386 12.21206 89 SER A CA 1
ATOM 1395 C C . SER A 1 89 ? 7.98925 -24.17516 8.70173 1.000 12.40820 89 SER A C 1
ATOM 1396 O O . SER A 1 89 ? 8.16241 -24.66786 9.80938 1.000 12.91806 89 SER A O 1
ATOM 1411 N N . TYR A 1 90 ? 8.13395 -22.85757 8.46821 1.000 12.13173 90 TYR A N 1
ATOM 1412 C CA . TYR A 1 90 ? 8.28487 -21.88245 9.55070 1.000 12.12802 90 TYR A CA 1
ATOM 1413 C C . TYR A 1 90 ? 7.08793 -21.92880 10.49295 1.000 12.40025 90 TYR A C 1
ATOM 1414 O O . TYR A 1 90 ? 7.25271 -22.00008 11.70435 1.000 11.84952 90 TYR A O 1
ATOM 1432 N N . ALA A 1 91 ? 5.86587 -21.88324 9.95250 1.000 12.07441 91 ALA A N 1
ATOM 1433 C CA . ALA A 1 91 ? 4.68908 -22.00714 10.82088 1.000 12.32234 91 ALA A CA 1
ATOM 1434 C C . ALA A 1 91 ? 4.70928 -23.31684 11.60880 1.000 12.71044 91 ALA A C 1
ATOM 1435 O O . ALA A 1 91 ? 4.40136 -23.33654 12.80099 1.000 12.71005 91 ALA A O 1
ATOM 1442 N N . LYS A 1 92 ? 5.04904 -24.42738 10.94257 1.000 12.22169 92 LYS A N 1
ATOM 1443 C CA . LYS A 1 92 ? 5.15641 -25.71003 11.64634 1.000 13.16103 92 LYS A CA 1
ATOM 1444 C C . LYS A 1 92 ? 6.20993 -25.66578 12.73913 1.000 13.05408 92 LYS A C 1
ATOM 1445 O O . LYS A 1 92 ? 5.97480 -26.18169 13.82645 1.000 13.74674 92 LYS A O 1
ATOM 1464 N N . ALA A 1 93 ? 7.35285 -25.03562 12.47553 1.000 12.75284 93 ALA A N 1
ATOM 1465 C CA . ALA A 1 93 ? 8.41246 -24.93136 13.47112 1.000 13.59999 93 ALA A CA 1
ATOM 1466 C C . ALA A 1 93 ? 7.95590 -24.09370 14.66875 1.000 12.53989 93 ALA A C 1
ATOM 1467 O O . ALA A 1 93 ? 8.34291 -24.38591 15.79253 1.000 15.42649 93 ALA A O 1
ATOM 1474 N N . LEU A 1 94 ? 7.09654 -23.08913 14.44901 1.000 12.64024 94 LEU A N 1
ATOM 1475 C CA . LEU A 1 94 ? 6.49421 -22.31922 15.53452 1.000 13.11809 94 LEU A CA 1
ATOM 1476 C C . LEU A 1 94 ? 5.45234 -23.11000 16.31843 1.000 13.33398 94 LEU A C 1
ATOM 1477 O O . LEU A 1 94 ? 5.09036 -22.68128 17.41973 1.000 15.53968 94 LEU A O 1
ATOM 1493 N N . GLY A 1 95 ? 4.94162 -24.20699 15.76078 1.000 13.57377 95 GLY A N 1
ATOM 1494 C CA . GLY A 1 95 ? 3.95269 -25.04981 16.41972 1.000 14.60295 95 GLY A CA 1
ATOM 1495 C C . GLY A 1 95 ? 2.63463 -25.22806 15.68021 1.000 13.02688 95 GLY A C 1
ATOM 1496 O O . GLY A 1 95 ? 1.76375 -25.96859 16.16360 1.000 14.31602 95 GLY A O 1
ATOM 1500 N N . ALA A 1 96 ? 2.43481 -24.62854 14.51487 1.000 12.92117 96 ALA A N 1
ATOM 1501 C CA . ALA A 1 96 ? 1.17072 -24.76199 13.82089 1.000 13.55040 96 ALA A CA 1
ATOM 1502 C C . ALA A 1 96 ? 0.97679 -26.20799 13.35722 1.000 13.79374 96 ALA A C 1
ATOM 1503 O O . ALA A 1 96 ? 1.94585 -26.93838 13.10516 1.000 14.64556 96 ALA A O 1
ATOM 1510 N N . SER A 1 97 ? -0.28798 -26.62761 13.23566 1.000 14.07910 97 SER A N 1
ATOM 1511 C CA . SER A 1 97 ? -0.63189 -27.94903 12.74165 1.000 14.65353 97 SER A CA 1
ATOM 1512 C C . SER A 1 97 ? -1.23055 -27.81081 11.35186 1.000 14.81069 97 SER A C 1
ATOM 1513 O O . SER A 1 97 ? -1.63825 -26.71851 10.92663 1.000 14.75425 97 SER A O 1
ATOM 1521 N N . TYR A 1 98 ? -1.27598 -28.95044 10.66281 1.000 14.60109 98 TYR A N 1
ATOM 1522 C CA . TYR A 1 98 ? -1.83767 -29.02456 9.31909 1.000 15.49455 98 TYR A CA 1
ATOM 1523 C C . TYR A 1 98 ? -2.36356 -30.44819 9.13702 1.000 16.01363 98 TYR A C 1
ATOM 1524 O O . TYR A 1 98 ? -1.57930 -31.37450 8.88872 1.000 18.13129 98 TYR A O 1
ATOM 1542 N N . ASP A 1 99 ? -3.67543 -30.63598 9.31987 1.000 17.81921 99 ASP A N 1
ATOM 1543 C CA . ASP A 1 99 ? -4.22928 -31.98783 9.44150 1.000 21.42635 99 ASP A CA 1
ATOM 1544 C C . ASP A 1 99 ? -4.61706 -32.56227 8.08101 1.000 20.87068 99 ASP A C 1
ATOM 1545 O O . ASP A 1 99 ? -5.77311 -32.95389 7.84187 1.000 22.86363 99 ASP A O 1
ATOM 1554 N N . TYR A 1 100 ? -3.62630 -32.63615 7.19231 1.000 21.35197 100 TYR A N 1
ATOM 1555 C CA . TYR A 1 100 ? -3.75225 -33.17609 5.84450 1.000 22.03237 100 TYR A CA 1
ATOM 1556 C C . TYR A 1 100 ? -2.46076 -33.90228 5.49337 1.000 22.38990 100 TYR A C 1
ATOM 1557 O O . TYR A 1 100 ? -1.39647 -33.59982 6.05171 1.000 22.88878 100 TYR A O 1
ATOM 1575 N N . PRO A 1 101 ? -2.52978 -34.88522 4.59445 1.000 25.17180 101 PRO A N 1
ATOM 1576 C CA . PRO A 1 101 ? -1.33039 -35.69584 4.32014 1.000 28.32516 101 PRO A CA 1
ATOM 1577 C C . PRO A 1 101 ? -0.16244 -34.92220 3.73671 1.000 25.98959 101 PRO A C 1
ATOM 1578 O O . PRO A 1 101 ? 0.99551 -35.29802 3.98506 1.000 27.82843 101 PRO A O 1
ATOM 1589 N N . ASP A 1 102 ? -0.41740 -33.87527 2.94391 1.000 25.51649 102 ASP A N 1
ATOM 1590 C CA . ASP A 1 102 ? 0.66276 -33.11323 2.33395 1.000 26.74289 102 ASP A CA 1
ATOM 1591 C C . ASP A 1 102 ? 0.25198 -31.65237 2.15458 1.000 22.48398 102 ASP A C 1
ATOM 1592 O O . ASP A 1 102 ? -0.93378 -31.34722 1.97620 1.000 23.81977 102 ASP A O 1
ATOM 1601 N N . TYR A 1 103 ? 1.25350 -30.75745 2.17333 1.000 23.48279 103 TYR A N 1
ATOM 1602 C CA . TYR A 1 103 ? 1.07815 -29.34695 1.81344 1.000 19.78778 103 TYR A CA 1
ATOM 1603 C C . TYR A 1 103 ? 1.42929 -29.19017 0.33903 1.000 20.95636 103 TYR A C 1
ATOM 1604 O O . TYR A 1 103 ? 2.56531 -29.48295 -0.06215 1.000 24.05558 103 TYR A O 1
ATOM 1622 N N . ARG A 1 104 ? 0.44783 -28.77215 -0.45312 1.000 19.86048 104 ARG A N 1
ATOM 1623 C CA . ARG A 1 104 ? 0.60551 -28.62562 -1.89947 1.000 20.79205 104 ARG A CA 1
ATOM 1624 C C . ARG A 1 104 ? 0.18143 -27.21151 -2.26717 1.000 16.20461 104 ARG A C 1
ATOM 1625 O O . ARG A 1 104 ? -1.01992 -26.93372 -2.45468 1.000 17.51183 104 ARG A O 1
ATOM 1646 N N . PRO A 1 105 ? 1.13822 -26.27551 -2.34901 1.000 15.38617 105 PRO A N 1
ATOM 1647 C CA . PRO A 1 105 ? 0.76839 -24.88477 -2.65377 1.000 13.81186 105 PRO A CA 1
ATOM 1648 C C . PRO A 1 105 ? -0.00103 -24.76735 -3.94875 1.000 13.82214 105 PRO A C 1
ATOM 1649 O O . PRO A 1 105 ? 0.37090 -25.37606 -4.94330 1.000 15.39745 105 PRO A O 1
ATOM 1660 N N . HIS A 1 106 ? -1.05797 -23.95780 -3.91385 1.000 13.02677 106 HIS A N 1
ATOM 1661 C CA . HIS A 1 106 ? -1.91639 -23.76304 -5.06823 1.000 12.85976 106 HIS A CA 1
ATOM 1662 C C . HIS A 1 106 ? -2.66000 -22.43524 -5.01556 1.000 11.92108 106 HIS A C 1
ATOM 1663 O O . HIS A 1 106 ? -2.75582 -21.78114 -3.97952 1.000 12.75573 106 HIS A O 1
ATOM 1677 N N . ILE A 1 107 ? -3.18358 -22.03720 -6.17390 1.000 11.50909 107 ILE A N 1
ATOM 1678 C CA . ILE A 1 107 ? -4.06534 -20.87762 -6.32703 1.000 11.83571 107 ILE A CA 1
ATOM 1679 C C . ILE A 1 107 ? -5.37851 -21.39958 -6.90904 1.000 11.79400 107 ILE A C 1
ATOM 1680 O O . ILE A 1 107 ? -5.40575 -21.84716 -8.05520 1.000 12.15204 107 ILE A O 1
ATOM 1696 N N . THR A 1 108 ? -6.47812 -21.31960 -6.14276 1.000 11.45620 108 THR A N 1
ATOM 1697 C CA . THR A 1 108 ? -7.78851 -21.73322 -6.65842 1.000 11.23463 108 THR A CA 1
ATOM 1698 C C . THR A 1 108 ? -8.24552 -20.73088 -7.71388 1.000 10.39257 108 THR A C 1
ATOM 1699 O O . THR A 1 108 ? -8.20265 -19.51387 -7.49637 1.000 12.18197 108 THR A O 1
ATOM 1710 N N . LEU A 1 109 ? -8.70447 -21.26417 -8.84316 1.000 11.35005 109 LEU A N 1
ATOM 1711 C CA . LEU A 1 109 ? -9.18405 -20.45442 -9.94899 1.000 11.28684 109 LEU A CA 1
ATOM 1712 C C . LEU A 1 109 ? -10.69814 -20.49633 -10.13702 1.000 12.16057 109 LEU A C 1
ATOM 1713 O O . LEU A 1 109 ? -11.29086 -19.51013 -10.59519 1.000 12.52821 109 LEU A O 1
ATOM 1729 N N . SER A 1 110 ? -11.33505 -21.62938 -9.85505 1.000 12.79395 110 SER A N 1
ATOM 1730 C CA . SER A 1 110 ? -12.79134 -21.75904 -9.92867 1.000 13.51613 110 SER A CA 1
ATOM 1731 C C . SER A 1 110 ? -13.26636 -22.51245 -8.70993 1.000 13.49935 110 SER A C 1
ATOM 1732 O O . SER A 1 110 ? -12.64396 -23.51189 -8.29590 1.000 12.79650 110 SER A O 1
ATOM 1740 N N . TYR A 1 111 ? -14.36530 -22.02260 -8.11723 1.000 13.43627 111 TYR A N 1
ATOM 1741 C CA . TYR A 1 111 ? -14.94819 -22.68287 -6.95676 1.000 14.86357 111 TYR A CA 1
ATOM 1742 C C . TYR A 1 111 ? -15.60249 -24.03908 -7.28705 1.000 14.86856 111 TYR A C 1
ATOM 1743 O O . TYR A 1 111 ? -15.75788 -24.90052 -6.40483 1.000 15.02185 111 TYR A O 1
ATOM 1761 N N . ASN A 1 112 ? -16.04400 -24.24030 -8.51112 1.000 14.34031 112 ASN A N 1
ATOM 1762 C CA . ASN A 1 112 ? -16.89603 -25.37334 -8.84659 1.000 13.99519 112 ASN A CA 1
ATOM 1763 C C . ASN A 1 112 ? -16.99047 -25.49140 -10.35129 1.000 14.40486 112 ASN A C 1
ATOM 1764 O O . ASN A 1 112 ? -17.65951 -24.66146 -10.97466 1.000 15.37311 112 ASN A O 1
ATOM 1775 N N . ILE A 1 113 ? -16.35930 -26.52102 -10.91994 1.000 14.15849 113 ILE A N 1
ATOM 1776 C CA . ILE A 1 113 ? -16.40583 -26.75410 -12.35181 1.000 14.61908 113 ILE A CA 1
ATOM 1777 C C . ILE A 1 113 ? -17.43728 -27.80915 -12.74623 1.000 13.70635 113 ILE A C 1
ATOM 1778 O O . ILE A 1 113 ? -17.45444 -28.22101 -13.89973 1.000 15.02601 113 ILE A O 1
ATOM 1794 N N . GLY A 1 114 ? -18.30314 -28.24249 -11.82513 1.000 14.22504 114 GLY A N 1
ATOM 1795 C CA . GLY A 1 114 ? -19.40280 -29.12098 -12.18668 1.000 13.95681 114 GLY A CA 1
ATOM 1796 C C . GLY A 1 114 ? -18.94021 -30.48841 -12.64711 1.000 13.64309 114 GLY A C 1
ATOM 1797 O O . GLY A 1 114 ? -18.25915 -31.19694 -11.91491 1.000 15.39466 114 GLY A O 1
ATOM 1801 N N . VAL A 1 115 ? -19.27953 -30.85822 -13.88551 1.000 13.32767 115 VAL A N 1
ATOM 1802 C CA . VAL A 1 115 ? -18.82121 -32.10132 -14.49962 1.000 14.51859 115 VAL A CA 1
ATOM 1803 C C . VAL A 1 115 ? -17.61860 -31.91940 -15.42897 1.000 14.50514 115 VAL A C 1
ATOM 1804 O O . VAL A 1 115 ? -17.13119 -32.90935 -15.97531 1.000 15.58331 115 VAL A O 1
ATOM 1817 N N . LEU A 1 116 ? -17.12026 -30.69459 -15.61653 1.000 14.42693 116 LEU A N 1
ATOM 1818 C CA . LEU A 1 116 ? -16.07417 -30.38530 -16.58107 1.000 14.59278 116 LEU A CA 1
ATOM 1819 C C . LEU A 1 116 ? -14.68589 -30.84916 -16.11345 1.000 14.29355 116 LEU A C 1
ATOM 1820 O O . LEU A 1 116 ? -14.43127 -31.09527 -14.93851 1.000 15.86675 116 LEU A O 1
ATOM 1836 N N . ASN A 1 117 ? -13.77269 -30.97366 -17.06714 1.000 15.44789 117 ASN A N 1
ATOM 1837 C CA . ASN A 1 117 ? -12.37409 -31.26430 -16.78229 1.000 16.70718 117 ASN A CA 1
ATOM 1838 C C . ASN A 1 117 ? -11.49291 -30.25339 -17.50913 1.000 15.74835 117 ASN A C 1
ATOM 1839 O O . ASN A 1 117 ? -11.81817 -29.83617 -18.61982 1.000 16.25425 117 ASN A O 1
ATOM 1850 N N . PHE A 1 118 ? -10.35061 -29.89981 -16.90138 1.000 17.73075 118 PHE A N 1
ATOM 1851 C CA . PHE A 1 118 ? -9.36171 -29.00107 -17.49832 1.000 17.79756 118 PHE A CA 1
ATOM 1852 C C . PHE A 1 118 ? -7.95662 -29.51305 -17.17249 1.000 19.80359 118 PHE A C 1
ATOM 1853 O O . PHE A 1 118 ? -7.68180 -29.85467 -16.01844 1.000 25.08824 118 PHE A O 1
ATOM 1870 N N . SER A 1 119 ? -7.04178 -29.48078 -18.13996 1.000 18.49584 119 SER A N 1
ATOM 1871 C CA . SER A 1 119 ? -5.67076 -29.94931 -17.98267 1.000 19.92018 119 SER A CA 1
ATOM 1872 C C . SER A 1 119 ? -4.71031 -28.93074 -18.59603 1.000 16.15127 119 SER A C 1
ATOM 1873 O O . SER A 1 119 ? -5.00014 -28.37844 -19.65269 1.000 18.58595 119 SER A O 1
ATOM 1881 N N . GLY A 1 120 ? -3.57382 -28.68540 -17.95202 1.000 16.52081 120 GLY A N 1
ATOM 1882 C CA . GLY A 1 120 ? -2.60092 -27.77451 -18.51161 1.000 16.56572 120 G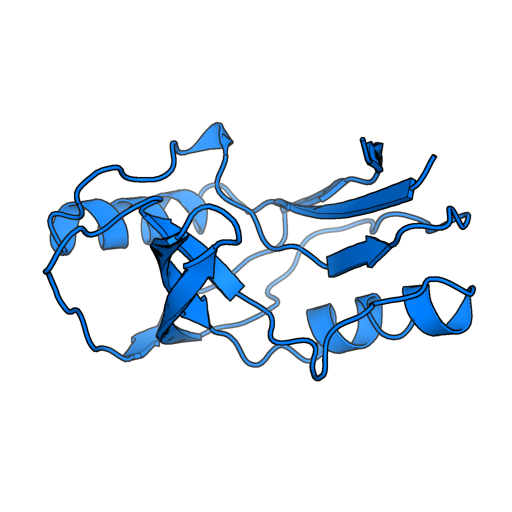LY A CA 1
ATOM 1883 C C . GLY A 1 120 ? -1.45245 -27.41434 -17.61749 1.000 15.43606 120 GLY A C 1
ATOM 1884 O O . GLY A 1 120 ? -1.58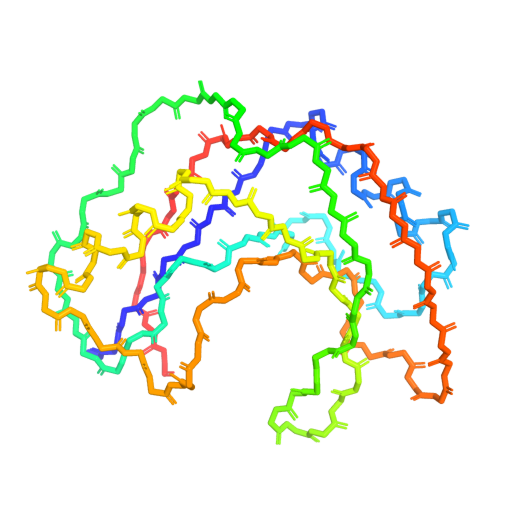979 -27.49151 -16.39843 1.000 17.39646 120 GLY A O 1
ATOM 1888 N N . GLU A 1 121 ? -0.34142 -26.97813 -18.20305 1.000 15.69284 121 GLU A N 1
ATOM 1889 C CA . GLU A 1 121 ? 0.81648 -26.47034 -17.48001 1.000 15.65330 121 GLU A CA 1
ATOM 1890 C C . GLU A 1 121 ? 1.08460 -25.04623 -17.94963 1.000 15.13127 121 GLU A C 1
ATOM 1891 O O . GLU A 1 121 ? 1.26241 -24.82717 -19.15114 1.000 16.26917 121 GLU A O 1
ATOM 1903 N N . TYR A 1 122 ? 1.10605 -24.08108 -17.02902 1.000 15.24073 122 TYR A N 1
ATOM 1904 C CA . TYR A 1 122 ? 1.16178 -22.65829 -17.35887 1.000 16.13900 122 TYR A CA 1
ATOM 1905 C C . TYR A 1 122 ? 2.39565 -21.95846 -16.79893 1.000 16.76530 122 TYR A C 1
ATOM 1906 O O . TYR A 1 122 ? 2.84441 -22.26293 -15.70101 1.000 22.67466 122 TYR A O 1
ATOM 1924 N N . LYS A 1 123 ? 2.93083 -21.01658 -17.55332 1.000 15.44994 123 LYS A N 1
ATOM 1925 C CA . LYS A 1 123 ? 4.01275 -20.14513 -17.11337 1.000 16.41115 123 LYS A CA 1
ATOM 1926 C C . LYS A 1 123 ? 3.37874 -18.82962 -16.66442 1.000 16.78435 123 LYS A C 1
ATOM 1927 O O . LYS A 1 123 ? 2.72546 -18.13459 -17.44727 1.000 17.78484 123 LYS A O 1
ATOM 1946 N N . VAL A 1 124 ? 3.52695 -18.51588 -15.38565 1.000 17.56264 124 VAL A N 1
ATOM 1947 C CA . VAL A 1 124 ? 2.91368 -17.34791 -14.76330 1.000 18.62597 124 VAL A CA 1
ATOM 1948 C C . VAL A 1 124 ? 3.95347 -16.83313 -13.76616 1.000 17.99956 124 VAL A C 1
ATOM 1949 O O . VAL A 1 124 ? 4.34107 -17.59863 -12.87916 1.000 17.52232 124 VAL A O 1
ATOM 1962 N N . PRO A 1 125 ? 4.46045 -15.57198 -13.86419 1.000 19.26803 125 PRO A N 1
ATOM 1963 C CA . PRO A 1 125 ? 5.29783 -15.02312 -12.77871 1.000 19.28907 125 PRO A CA 1
ATOM 1964 C C . PRO A 1 125 ? 4.39574 -14.72091 -11.60252 1.000 15.53260 125 PRO A C 1
ATOM 1965 O O . PRO A 1 125 ? 3.53379 -13.83516 -11.68178 1.000 19.26492 125 PRO A O 1
ATOM 1976 N N . VAL A 1 126 ? 4.55267 -15.49194 -10.54282 1.000 15.00058 126 VAL A N 1
ATOM 1977 C CA . VAL A 1 126 ? 3.73254 -15.33012 -9.35410 1.000 13.64120 126 VAL A CA 1
ATOM 1978 C C . VAL A 1 126 ? 4.54373 -14.48481 -8.38135 1.000 13.94303 126 VAL A C 1
ATOM 1979 O O . VAL A 1 126 ? 5.53996 -14.96658 -7.81250 1.000 14.78066 126 VAL A O 1
ATOM 1992 N N . VAL A 1 127 ? 4.13953 -13.21973 -8.21178 1.000 14.01193 127 VAL A N 1
ATOM 1993 C CA . VAL A 1 127 ? 4.87137 -12.24633 -7.38880 1.000 15.05965 127 VAL A CA 1
ATOM 1994 C C . VAL A 1 127 ? 4.06588 -11.99053 -6.13101 1.000 13.38076 127 VAL A C 1
ATOM 1995 O O . VAL A 1 127 ? 2.89360 -11.59140 -6.17427 1.000 14.53292 127 VAL A O 1
ATOM 2008 N N . LEU A 1 128 ? 4.70050 -12.25889 -5.00729 1.000 14.01136 128 LEU A N 1
ATOM 2009 C CA A LEU A 1 128 ? 4.12167 -11.96012 -3.70793 0.570 14.74164 128 LEU A CA 1
ATOM 2010 C CA B LEU A 1 128 ? 4.10804 -11.96643 -3.71111 0.430 15.02853 128 LEU A CA 1
ATOM 2011 C C . LEU A 1 128 ? 4.04518 -10.45534 -3.48060 1.000 14.24588 128 LEU A C 1
ATOM 2012 O O . LEU A 1 128 ? 5.04884 -9.75265 -3.59123 1.000 16.87105 128 LEU A O 1
ATOM 2041 N N . ASP A 1 129 ? 2.85508 -9.94667 -3.15552 1.000 13.77903 129 ASP A N 1
ATOM 2042 C CA . ASP A 1 129 ? 2.68723 -8.56261 -2.70924 1.000 15.31823 129 ASP A CA 1
ATOM 2043 C C . ASP A 1 129 ? 2.80180 -8.47668 -1.20165 1.000 15.49974 129 ASP A C 1
ATOM 2044 O O . ASP A 1 129 ? 3.56221 -7.65585 -0.69710 1.000 22.38707 129 ASP A O 1
ATOM 2053 N N . ARG A 1 130 ? 2.07191 -9.31041 -0.47992 1.000 14.70051 130 ARG A N 1
ATOM 2054 C CA . ARG A 1 130 ? 2.15305 -9.34606 0.96203 1.000 16.57232 130 ARG A CA 1
ATOM 2055 C C . ARG A 1 130 ? 1.51852 -10.65288 1.42082 1.000 13.18578 130 ARG A C 1
ATOM 2056 O O . ARG A 1 130 ? 0.77798 -11.31229 0.68880 1.000 13.96558 130 ARG A O 1
ATOM 2077 N N . GLU A 1 131 ? 1.85335 -11.04397 2.63148 1.000 13.11311 131 GLU A N 1
ATOM 2078 C CA . GLU A 1 131 ? 1.13924 -12.06860 3.36317 1.000 12.01239 131 GLU A CA 1
ATOM 2079 C C . GLU A 1 131 ? 0.18012 -11.39193 4.33927 1.000 13.23069 131 GLU A C 1
ATOM 2080 O O . GLU A 1 131 ? 0.45502 -10.28638 4.83836 1.000 15.99712 131 GLU A O 1
ATOM 2092 N N . TYR A 1 132 ? -0.91139 -12.08239 4.64808 1.000 12.29337 132 TYR A N 1
ATOM 2093 C CA . TYR A 1 132 ? -1.80152 -11.65932 5.71180 1.000 12.61645 132 TYR A CA 1
ATOM 2094 C C . TYR A 1 132 ? -2.06812 -12.84807 6.61740 1.000 12.99003 132 TYR A C 1
ATOM 2095 O O . TYR A 1 132 ? -2.14112 -14.00935 6.18119 1.000 13.33500 132 TYR A O 1
ATOM 2113 N N . SER A 1 133 ? -2.21823 -12.53321 7.89482 1.000 13.67098 133 SER A N 1
ATOM 2114 C CA A SER A 1 133 ? -2.55207 -13.52490 8.89898 0.394 15.25727 133 SER A CA 1
ATOM 2115 C CA B SER A 1 133 ? -2.49338 -13.48733 8.96272 0.606 13.48859 133 SER A CA 1
ATOM 2116 C C . SER A 1 133 ? -3.75194 -13.02944 9.68621 1.000 14.56028 133 SER A C 1
ATOM 2117 O O . SER A 1 133 ? -3.90231 -11.82483 9.96618 1.000 18.03415 133 SER A O 1
ATOM 2132 N N . GLU A 1 134 ? -4.62567 -13.97489 10.01901 1.000 13.87083 134 GLU A N 1
ATOM 2133 C CA . GLU A 1 134 ? -5.88370 -13.62992 10.65051 1.000 14.34978 134 GLU A CA 1
ATOM 2134 C C . GLU A 1 134 ? -6.45950 -14.84845 11.36949 1.000 14.13523 134 GLU A C 1
ATOM 2135 O O . GLU A 1 134 ? -6.04524 -15.99777 11.15955 1.000 14.57513 134 GLU A O 1
ATOM 2147 N N . GLU A 1 135 ? -7.44622 -14.57947 12.22228 1.000 15.01399 135 GLU A N 1
ATOM 2148 C CA . GLU A 1 135 ? -8.13264 -15.66625 12.90542 1.000 16.02345 135 GLU A CA 1
ATOM 2149 C C . GLU A 1 135 ? -8.93764 -16.51477 11.91504 1.000 17.49519 135 GLU A C 1
ATOM 2150 O O . GLU A 1 135 ? -9.55429 -15.99196 10.97682 1.000 19.92309 135 GLU A O 1
ATOM 2162 N N . LEU A 1 136 ? -8.92107 -17.83687 12.13795 1.000 16.13682 136 LEU A N 1
ATOM 2163 C CA . LEU A 1 136 ? -9.62285 -18.82726 11.33010 1.000 17.21383 136 LEU A CA 1
ATOM 2164 C C . LEU A 1 136 ? -10.82749 -19.38593 12.08549 1.000 18.42122 136 LEU A C 1
ATOM 2165 O O . LEU A 1 136 ? -10.67054 -19.94911 13.17616 1.000 19.03667 136 LEU A O 1
ATOM 2181 N N . ASP A 1 137 ? -12.02118 -19.25518 11.49558 1.000 19.52510 137 ASP A N 1
ATOM 2182 C CA . ASP A 1 137 ? -13.28125 -19.81849 12.03984 1.000 20.26812 137 ASP A CA 1
ATOM 2183 C C . ASP A 1 137 ? -13.22877 -21.34327 12.07325 1.000 23.35247 137 ASP A C 1
ATOM 2184 O O . ASP A 1 137 ? -12.99596 -21.97398 11.06186 1.000 28.79890 137 ASP A O 1
#

Organism: Erwinia phage FBB1 (NCBI:txid2776772)

Nearest PDB structures (foldseek):
  7t26-assembly1_A  TM=1.007E+00  e=8.385E-27  Erwinia phage FBB1
  7t27-assembly1_A  TM=9.905E-01  e=1.085E-23  Erwinia phage FBB1
  8s4s-assembly1_B  TM=2.685E-01  e=3.126E+00  Enterococcus faecalis
  5d8e-assembly1_D  TM=3.035E-01  e=7.980E+00  Homo sapiens

B-factor: mean 21.17, std 9.61, range [10.39, 80.68]

Solvent-accessible surface area: 7924 Å² total; per-residue (Å²): 94,5,9,28,0,0,0,46,8,24,118,78,1,20,80,35,0,38,85,16,10,149,77,38,173,12,45,78,69,5,62,72,114,117,3,53,0,30,0,4,89,0,203,73,88,21,92,14,142,65,24,106,49,68,86,97,12,11,84,114,5,109,16,37,36,47,118,56,198,94,57,55,62,7,0,1,0,18,5,143,6,134,47,0,47,60,41,26,62,67,1,148,92,70,46,12,53,68,125,120,134,96,41,110,9,46,0,28,0,0,97,50,2,41,140,86,122,47,109,25,127,60,188,8,79,0,34,0,60,115,7,57,48,90,135,28,178

Sequence (137 aa):
SGLYVAAKFSESSTLDALEELQRSLKLPNPVPRDKLHTTTIVYSRVNVPYKVASGSFEIADKGKLTVFETQSGNRALVLEMDSDYLSARHSSYAKALGASYDYPDYRPHITLSYNIGVLNFSGEYKVPVVLLDREYSSEELD

InterPro domains:
  IPR009097 Cyclic phosphodiesterase [SSF55144] (11-125)
  IPR056175 Anti-CBASS protein Acb1-like, C-terminal domain [PF23474] (9-150)

Secondary structure (DSSP, 8-state):
-EEEEEEEE-HHHHHHHHHHHHHTT-SSBPPGGG--EEEEEESS--------S-EEEEEEEEEEEEE-TTS-EEEEEE---HHHHHHHHHHHHHT----SS----EEEEES--TT-----EEEEEEEEEEEEEEEE-

Radius of gyration: 14.71 Å; Cα contacts (8 Å, |Δi|>4): 307; chains: 1; bounding box: 30×29×39 Å

Foldseek 3Di:
DWKWKKFDFDPQLLVVLVCVCVVVVAPQWDDSVRWIKTLADFPDDFPQDKDDDKFFFFFKFKWDFDQDPVGAGWIKTWTDGPVSVVSSVVVVVRPGDDPDPDDIIIITTHRHRDPDDDTDMDGGRTMTPIMDMDDDD